Protein AF-A0A2C6WMM6-F1 (afdb_monomer)

InterPro domains:
  IPR010310 Type VII secretion system ESAT-6-like [PF06013] (18-76)

Nearest PDB structures (foldseek):
  3fav-assembly2_C  TM=8.141E-01  e=6.890E-02  Mycobacterium tuberculosis H37Rv
  7zch-assembly1_B  TM=6.224E-01  e=5.993E-01  Homo sapiens
  7zcg-assembly1_B  TM=6.608E-01  e=1.081E+00  Homo sapiens

Mean predicted aligned error: 7.47 Å

Solvent-accessible surface area (backbone atoms only — not comparable to full-atom values): 4891 Å² total; per-residue (Å²): 110,70,70,61,54,53,49,53,52,51,54,48,54,51,52,52,51,54,49,53,48,54,40,52,52,52,53,52,54,52,50,55,54,51,53,54,50,51,52,50,49,55,53,50,58,61,43,59,79,74,41,77,62,73,66,29,55,52,49,52,50,51,52,52,52,52,53,54,53,47,55,53,52,53,51,53,51,53,52,54,50,71,63,70,71,90,130

Organism: NCBI:txid1955013

Secondary structure (DSSP, 8-state):
-HHHHHHHHHHHHHHHHHHHHHHHHHHHHHHHHHHHHHHHHHHHHHHTTT--SHHHHHHHHHHHHHHHHHHHHHHHHHHHHHH----

Foldseek 3Di:
DVVVVVVVVVVLVVLVVVLVVVLVVLVVVLVVLVVVLVVLVVVLVVVCVVDDDPVNVVSVVVNVVSVVVNVVVNVVSVVVNVPRDDD

Structure (mmCIF, N/CA/C/O backbone):
data_AF-A0A2C6WMM6-F1
#
_entry.id   AF-A0A2C6WMM6-F1
#
loop_
_atom_site.group_PDB
_atom_site.id
_atom_site.type_symbol
_atom_site.label_atom_id
_atom_site.label_alt_id
_atom_site.label_comp_id
_atom_site.label_asym_id
_atom_site.label_entity_id
_atom_site.label_seq_id
_atom_site.pdbx_PDB_ins_code
_atom_site.Cartn_x
_atom_site.Cartn_y
_atom_site.Cartn_z
_atom_site.occupancy
_atom_site.B_iso_or_equiv
_atom_site.auth_seq_id
_atom_site.auth_comp_id
_atom_site.auth_asym_id
_atom_site.auth_atom_id
_atom_site.pdbx_PDB_model_num
ATOM 1 N N . MET A 1 1 ? 28.388 1.321 -35.644 1.00 65.69 1 MET A N 1
ATOM 2 C CA . MET A 1 1 ? 27.943 2.173 -34.516 1.00 65.69 1 MET A CA 1
ATOM 3 C C . MET A 1 1 ? 26.424 2.184 -34.358 1.00 65.69 1 MET A C 1
ATOM 5 O O . MET A 1 1 ? 25.976 1.882 -33.265 1.00 65.69 1 MET A O 1
ATOM 9 N N . ALA A 1 2 ? 25.635 2.396 -35.420 1.00 84.75 2 ALA A N 1
ATOM 10 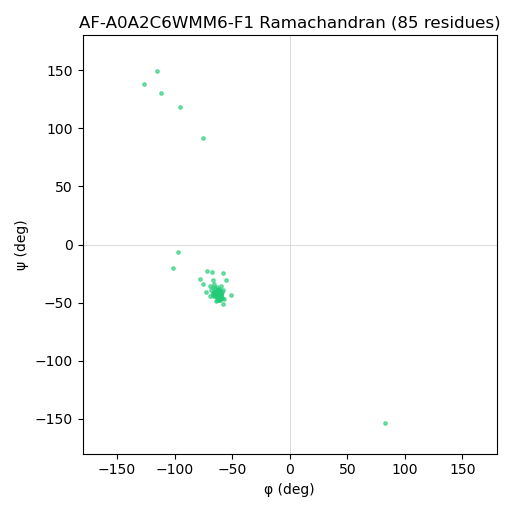C CA . ALA A 1 2 ? 24.163 2.442 -35.342 1.00 84.75 2 ALA A CA 1
ATOM 11 C C . ALA A 1 2 ? 23.499 1.245 -34.623 1.00 84.75 2 ALA A C 1
ATOM 13 O O . ALA A 1 2 ? 22.637 1.443 -33.778 1.00 84.75 2 ALA A O 1
ATOM 14 N N . ARG A 1 3 ? 23.949 0.009 -34.885 1.00 89.56 3 ARG A N 1
ATOM 15 C CA . ARG A 1 3 ? 23.381 -1.202 -34.260 1.00 89.56 3 ARG A CA 1
ATOM 16 C C . ARG A 1 3 ? 23.603 -1.282 -32.743 1.00 89.56 3 ARG A C 1
ATOM 18 O O . ARG A 1 3 ? 22.754 -1.807 -32.036 1.00 89.56 3 ARG A O 1
ATOM 25 N N . LEU A 1 4 ? 24.736 -0.776 -32.247 1.00 92.38 4 LEU A N 1
ATOM 26 C CA . LEU A 1 4 ? 25.031 -0.767 -30.811 1.00 92.38 4 LEU A CA 1
ATOM 27 C C . LEU A 1 4 ? 24.169 0.272 -30.086 1.00 92.38 4 LEU A C 1
ATOM 29 O O . LEU A 1 4 ? 23.650 -0.012 -29.015 1.00 92.38 4 LEU A O 1
ATOM 33 N N . GLU A 1 5 ? 23.980 1.448 -30.686 1.00 93.25 5 GLU A N 1
ATOM 34 C CA . GLU A 1 5 ? 23.119 2.491 -30.117 1.00 93.25 5 GLU A CA 1
ATOM 35 C C . GLU A 1 5 ? 21.638 2.091 -30.136 1.00 93.25 5 GLU A C 1
ATOM 37 O O . GLU A 1 5 ? 20.944 2.284 -29.142 1.00 93.25 5 GLU A O 1
ATOM 42 N N . GLN A 1 6 ? 21.174 1.427 -31.202 1.00 93.31 6 GLN A N 1
ATOM 43 C CA . GLN A 1 6 ? 19.833 0.830 -31.242 1.00 93.31 6 GLN A CA 1
ATOM 44 C C . GLN A 1 6 ? 19.637 -0.219 -30.141 1.00 93.31 6 GLN A C 1
ATOM 46 O O . GLN A 1 6 ? 18.600 -0.230 -29.485 1.00 93.31 6 GLN A O 1
ATOM 51 N N . LEU A 1 7 ? 20.638 -1.075 -29.905 1.00 94.50 7 LEU A N 1
ATOM 52 C CA . LEU A 1 7 ? 20.573 -2.075 -28.841 1.00 94.50 7 LEU A CA 1
ATOM 53 C C . LEU A 1 7 ? 20.508 -1.424 -27.452 1.00 94.50 7 LEU A C 1
ATOM 55 O O . LEU A 1 7 ? 19.688 -1.825 -26.634 1.00 94.50 7 LEU A O 1
ATOM 59 N N . LYS A 1 8 ? 21.318 -0.389 -27.194 1.00 92.50 8 LYS A N 1
ATOM 60 C CA . LYS A 1 8 ? 21.276 0.360 -25.927 1.00 92.50 8 LYS A CA 1
ATOM 61 C C . LYS A 1 8 ? 19.920 1.024 -25.696 1.00 92.50 8 LYS A C 1
ATOM 63 O O . LYS A 1 8 ? 19.405 0.966 -24.585 1.00 92.50 8 LYS A O 1
ATOM 68 N N . GLN A 1 9 ? 19.340 1.637 -26.730 1.00 92.81 9 GLN A N 1
ATOM 69 C CA . GLN A 1 9 ? 18.010 2.245 -26.637 1.00 92.81 9 GLN A CA 1
ATOM 70 C C . GLN A 1 9 ? 16.925 1.203 -26.356 1.00 92.81 9 GLN A C 1
ATOM 72 O O . GLN A 1 9 ? 16.079 1.438 -25.499 1.00 92.81 9 GLN A O 1
ATOM 77 N N . ALA A 1 10 ? 16.978 0.045 -27.021 1.00 94.00 10 ALA A N 1
ATOM 78 C CA . ALA A 1 10 ? 16.038 -1.045 -26.775 1.00 94.00 10 ALA A CA 1
ATOM 79 C C . ALA A 1 10 ? 16.132 -1.560 -25.330 1.00 94.00 10 ALA A C 1
ATOM 81 O O . ALA A 1 10 ? 15.116 -1.644 -24.649 1.00 94.00 10 ALA A O 1
ATOM 82 N N . MET A 1 11 ? 17.348 -1.811 -24.831 1.00 92.94 11 MET A N 1
ATOM 83 C CA . MET A 1 11 ? 17.563 -2.255 -23.447 1.00 92.94 11 MET A CA 1
ATOM 84 C C . MET A 1 11 ? 17.085 -1.224 -22.419 1.00 92.94 11 MET A C 1
ATOM 86 O O . MET A 1 11 ? 16.510 -1.590 -21.394 1.00 92.94 11 MET A O 1
ATOM 90 N N . ARG A 1 12 ? 17.308 0.068 -22.689 1.00 93.00 12 ARG A N 1
ATOM 91 C CA . ARG A 1 12 ? 16.821 1.151 -21.830 1.00 93.00 12 ARG A CA 1
ATOM 92 C C . ARG A 1 12 ? 15.295 1.182 -21.790 1.00 93.00 12 ARG A C 1
ATOM 94 O O . ARG A 1 12 ? 14.737 1.189 -20.702 1.00 93.00 12 ARG A O 1
ATOM 101 N N . SER A 1 13 ? 14.640 1.132 -22.949 1.00 93.31 13 SER A N 1
ATOM 102 C CA . SER A 1 13 ? 13.176 1.115 -23.031 1.00 93.31 13 SER A CA 1
ATOM 103 C C . SER A 1 13 ? 12.577 -0.114 -22.344 1.00 93.31 13 SER A C 1
ATOM 105 O O . SER A 1 13 ? 11.564 0.001 -21.664 1.00 93.31 13 SER A O 1
ATOM 107 N N . GLU A 1 14 ? 13.212 -1.280 -22.464 1.00 93.62 14 GLU A N 1
ATOM 108 C CA . GLU A 1 14 ? 12.767 -2.490 -21.771 1.00 93.62 14 GLU A CA 1
ATOM 109 C C . GLU A 1 14 ? 12.905 -2.358 -20.249 1.00 93.62 14 GLU A C 1
ATOM 111 O O . GLU A 1 14 ? 11.981 -2.699 -19.516 1.00 93.62 14 GLU A O 1
ATOM 116 N N . THR A 1 15 ? 14.005 -1.767 -19.775 1.00 91.44 15 THR A N 1
ATOM 117 C CA . THR A 1 15 ? 14.210 -1.479 -18.345 1.00 91.44 15 THR A CA 1
ATOM 118 C C . THR A 1 15 ? 13.176 -0.479 -17.819 1.00 91.44 15 THR A C 1
ATOM 120 O O . THR A 1 15 ? 12.616 -0.684 -16.745 1.00 91.44 15 THR A O 1
ATOM 123 N N . GLU A 1 16 ? 12.893 0.581 -18.579 1.00 92.56 16 GLU A N 1
ATOM 124 C CA . GLU A 1 16 ? 11.858 1.570 -18.256 1.00 92.56 16 GLU A CA 1
ATOM 125 C C . GLU A 1 16 ? 10.475 0.906 -18.173 1.00 92.56 16 GLU A C 1
ATOM 127 O O . GLU A 1 16 ? 9.775 1.089 -17.180 1.00 92.56 16 GLU A O 1
ATOM 132 N N . ASN A 1 17 ? 10.124 0.042 -19.130 1.00 94.44 17 ASN A N 1
ATOM 133 C CA . ASN A 1 17 ? 8.858 -0.697 -19.111 1.00 94.44 17 ASN A CA 1
ATOM 134 C C . ASN A 1 17 ? 8.740 -1.638 -17.904 1.00 94.44 17 ASN A C 1
ATOM 136 O O . ASN A 1 17 ? 7.680 -1.712 -17.286 1.00 94.44 17 ASN A O 1
ATOM 140 N N . MET A 1 18 ? 9.813 -2.351 -17.549 1.00 92.88 18 MET A N 1
ATOM 141 C CA . MET A 1 18 ? 9.820 -3.224 -16.370 1.00 92.88 18 MET A CA 1
ATOM 142 C C . MET A 1 18 ? 9.607 -2.433 -15.077 1.00 92.88 18 MET A C 1
ATOM 144 O O . MET A 1 18 ? 8.888 -2.887 -14.188 1.00 92.88 18 MET A O 1
ATOM 148 N N . VAL A 1 19 ? 10.218 -1.250 -14.973 1.00 92.75 19 VAL A N 1
ATOM 149 C CA . VAL A 1 19 ? 10.048 -0.365 -13.817 1.00 92.75 19 VAL A CA 1
ATOM 150 C C . VAL A 1 19 ? 8.624 0.177 -13.733 1.00 92.75 19 VAL A C 1
ATOM 152 O O . VAL A 1 19 ? 8.036 0.152 -12.655 1.00 92.75 19 VAL A O 1
ATOM 155 N N . GLU A 1 20 ? 8.047 0.624 -14.846 1.00 92.38 20 GLU A N 1
ATOM 156 C CA . GLU A 1 20 ? 6.666 1.115 -14.861 1.00 92.38 20 GLU A CA 1
ATOM 157 C C . GLU A 1 20 ? 5.660 0.007 -14.528 1.00 92.38 20 GLU A C 1
ATOM 159 O O . GLU A 1 20 ? 4.726 0.240 -13.761 1.00 92.38 20 GLU A O 1
ATOM 164 N N . GLN A 1 21 ? 5.893 -1.226 -14.992 1.00 93.56 21 GLN A N 1
ATOM 165 C CA . GLN A 1 21 ? 5.072 -2.368 -14.585 1.00 93.56 21 GLN A CA 1
ATOM 166 C C . GLN A 1 21 ? 5.164 -2.617 -13.073 1.00 93.56 21 GLN A C 1
ATOM 168 O O . GLN A 1 21 ? 4.140 -2.775 -12.417 1.00 93.56 21 GLN A O 1
ATOM 173 N N . ALA A 1 22 ? 6.372 -2.595 -12.500 1.00 90.38 22 ALA A N 1
ATOM 174 C CA . ALA A 1 22 ? 6.555 -2.791 -11.063 1.00 90.38 22 ALA A CA 1
ATOM 175 C C . ALA A 1 22 ? 5.865 -1.696 -10.229 1.00 90.38 22 ALA A C 1
ATOM 177 O O . ALA A 1 22 ? 5.246 -2.001 -9.210 1.00 90.38 22 ALA A O 1
ATOM 178 N N . LYS A 1 23 ? 5.920 -0.431 -10.670 1.00 92.31 23 LYS A N 1
ATOM 179 C CA . LYS A 1 23 ? 5.174 0.668 -10.035 1.00 92.31 23 LYS A CA 1
ATOM 180 C C . LYS A 1 23 ? 3.668 0.435 -10.103 1.00 92.31 23 LYS A C 1
ATOM 182 O O . LYS A 1 23 ? 3.001 0.526 -9.076 1.00 92.31 23 LYS A O 1
ATOM 187 N N . SER A 1 24 ? 3.154 0.081 -11.282 1.00 92.81 24 SER A N 1
ATOM 188 C CA . SER A 1 24 ? 1.731 -0.209 -11.478 1.00 92.81 24 SER A CA 1
ATOM 189 C C . SER A 1 24 ? 1.254 -1.358 -10.587 1.00 92.81 24 SER A C 1
ATOM 191 O O . SER A 1 24 ? 0.161 -1.287 -10.025 1.00 92.81 24 SER A O 1
ATOM 193 N N . ASP A 1 25 ? 2.061 -2.409 -10.432 1.00 91.88 25 ASP A N 1
ATOM 194 C CA . ASP A 1 25 ? 1.728 -3.540 -9.568 1.00 91.88 25 ASP A CA 1
ATOM 195 C C . ASP A 1 25 ? 1.654 -3.094 -8.100 1.00 91.88 25 ASP A C 1
ATOM 197 O O . ASP A 1 25 ? 0.696 -3.428 -7.399 1.00 91.88 25 ASP A O 1
ATOM 201 N N . VAL A 1 26 ? 2.621 -2.293 -7.637 1.00 89.50 26 VAL A N 1
ATOM 202 C CA . VAL A 1 26 ? 2.629 -1.742 -6.272 1.00 89.50 26 VAL A CA 1
ATOM 203 C C . VAL A 1 26 ? 1.406 -0.857 -6.014 1.00 89.50 26 VAL A C 1
ATOM 205 O O . VAL A 1 26 ? 0.753 -1.003 -4.979 1.00 89.50 26 VAL A O 1
ATOM 208 N N . GLU A 1 27 ? 1.048 0.017 -6.955 1.00 89.44 27 GLU A N 1
ATOM 209 C CA . GLU A 1 27 ? -0.150 0.857 -6.850 1.00 89.44 27 GLU A CA 1
ATOM 210 C C . GLU A 1 27 ? -1.439 0.028 -6.799 1.00 89.44 27 GLU A C 1
ATOM 212 O O . GLU A 1 27 ? -2.332 0.326 -6.002 1.00 89.44 27 GLU A O 1
ATOM 217 N N . SER A 1 28 ? -1.530 -1.051 -7.583 1.00 91.81 28 SER A N 1
ATOM 218 C CA . SER A 1 28 ? -2.676 -1.965 -7.530 1.00 91.81 28 SER A CA 1
ATOM 219 C C . SER A 1 28 ? -2.824 -2.601 -6.146 1.00 91.81 28 SER A C 1
ATOM 221 O O . SER A 1 28 ? -3.915 -2.589 -5.579 1.00 91.81 28 SER A O 1
ATOM 223 N N . HIS A 1 29 ? -1.729 -3.091 -5.558 1.00 88.75 29 HIS A N 1
ATOM 224 C CA . HIS A 1 29 ? -1.764 -3.708 -4.228 1.00 88.75 29 HIS A CA 1
ATOM 225 C C . HIS A 1 29 ? -2.105 -2.688 -3.133 1.00 88.75 29 HIS A C 1
ATOM 227 O O . HIS A 1 29 ? -2.840 -3.011 -2.197 1.00 88.75 29 HIS A O 1
ATOM 233 N N . LYS A 1 30 ? -1.621 -1.442 -3.258 1.00 87.50 30 LYS A N 1
ATOM 234 C CA . LYS A 1 30 ? -2.013 -0.333 -2.375 1.00 87.50 30 LYS A CA 1
ATOM 235 C C . LYS A 1 30 ? -3.530 -0.123 -2.413 1.00 87.50 30 LYS A C 1
ATOM 237 O O . LYS A 1 30 ? -4.156 -0.031 -1.357 1.00 87.50 30 LYS A O 1
ATOM 242 N N . ASN A 1 31 ? -4.126 -0.100 -3.606 1.00 88.00 31 ASN A N 1
ATOM 243 C CA . ASN A 1 31 ? -5.570 0.079 -3.775 1.00 88.00 31 ASN A CA 1
ATOM 244 C C . ASN A 1 31 ? -6.379 -1.088 -3.183 1.00 88.00 31 ASN A C 1
ATOM 246 O O . ASN A 1 31 ? -7.364 -0.846 -2.484 1.00 88.00 31 ASN A O 1
ATOM 250 N N . ASP A 1 32 ? -5.950 -2.335 -3.393 1.00 88.69 32 ASP A N 1
ATOM 251 C CA . ASP A 1 32 ? -6.620 -3.517 -2.827 1.00 88.69 32 ASP A CA 1
ATOM 252 C C . ASP A 1 32 ? -6.649 -3.470 -1.290 1.00 88.69 32 ASP A C 1
ATOM 254 O O . ASP A 1 32 ? -7.676 -3.726 -0.655 1.00 88.69 32 ASP A O 1
ATOM 258 N N . ILE A 1 33 ? -5.531 -3.080 -0.670 1.00 85.38 33 ILE A N 1
ATOM 259 C CA . ILE A 1 33 ? -5.420 -2.945 0.788 1.00 85.38 33 ILE A CA 1
ATOM 260 C C . ILE A 1 33 ? -6.329 -1.827 1.310 1.00 85.38 33 ILE A C 1
ATOM 262 O O . ILE A 1 33 ? -6.996 -2.006 2.334 1.00 85.38 33 ILE A O 1
ATOM 266 N N . GLN A 1 34 ? -6.406 -0.697 0.602 1.00 84.88 34 GLN A N 1
ATOM 267 C CA . GLN A 1 34 ? -7.309 0.397 0.965 1.00 84.88 34 GLN A CA 1
ATOM 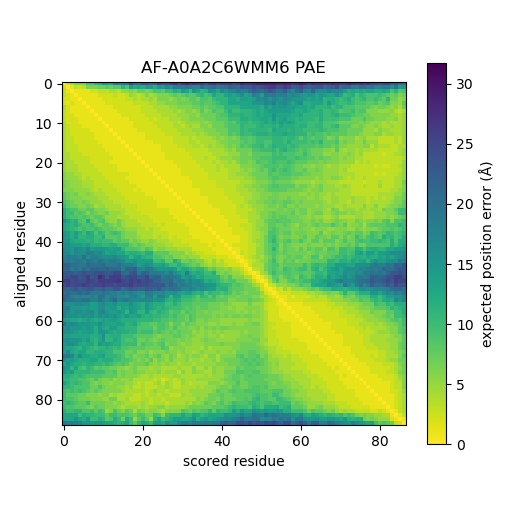268 C C . GLN A 1 34 ? -8.776 -0.051 0.946 1.00 84.88 34 GLN A C 1
ATOM 270 O O . GLN A 1 34 ? -9.491 0.205 1.916 1.00 84.88 34 GLN A O 1
ATOM 275 N N . GLN A 1 35 ? -9.199 -0.802 -0.076 1.00 86.62 35 GLN A N 1
ATOM 276 C CA . GLN A 1 35 ? -10.559 -1.351 -0.149 1.00 86.62 35 GLN A CA 1
ATOM 277 C C . GLN A 1 35 ? -10.862 -2.318 1.003 1.00 86.62 35 GLN A C 1
ATOM 279 O O . GLN A 1 35 ? -11.924 -2.239 1.622 1.00 86.62 35 GLN A O 1
ATOM 284 N N . ILE A 1 36 ? -9.924 -3.207 1.352 1.00 85.38 36 ILE A N 1
ATOM 285 C CA . ILE A 1 36 ? -10.085 -4.120 2.497 1.00 85.38 36 ILE A CA 1
ATOM 286 C C . ILE A 1 36 ? -10.313 -3.329 3.791 1.00 85.38 36 ILE A C 1
ATOM 288 O O . ILE A 1 36 ? -11.135 -3.705 4.627 1.00 85.38 36 ILE A O 1
ATOM 292 N N . ILE A 1 37 ? -9.610 -2.214 3.964 1.00 82.38 37 ILE A N 1
ATOM 293 C CA . ILE A 1 37 ? -9.689 -1.401 5.179 1.00 82.38 37 ILE A CA 1
ATOM 294 C C . ILE A 1 37 ? -10.975 -0.588 5.233 1.00 82.38 37 ILE A C 1
ATOM 296 O O . ILE A 1 37 ? -11.543 -0.437 6.315 1.00 82.38 37 ILE A O 1
ATOM 300 N N . GLU A 1 38 ? -11.482 -0.122 4.095 1.00 85.25 38 GLU A N 1
ATOM 301 C CA . GLU A 1 38 ? -12.831 0.440 4.007 1.00 85.25 38 GLU A CA 1
ATOM 302 C C . GLU A 1 38 ? -13.884 -0.582 4.445 1.00 85.25 38 GLU A C 1
ATOM 304 O O . GLU A 1 38 ? -14.703 -0.268 5.309 1.00 85.25 38 GLU A O 1
ATOM 309 N N . VAL A 1 39 ? -13.798 -1.828 3.965 1.00 85.44 39 VAL A N 1
ATOM 310 C CA . VAL A 1 39 ? -14.703 -2.913 4.382 1.00 85.44 39 VAL A CA 1
ATOM 311 C C . VAL A 1 39 ? -14.611 -3.178 5.888 1.00 85.44 39 VAL A C 1
ATOM 313 O O . VAL A 1 39 ? -15.644 -3.278 6.554 1.00 85.44 39 VAL A O 1
ATOM 316 N N . ILE A 1 40 ? -13.400 -3.244 6.456 1.00 79.88 40 ILE A N 1
ATOM 317 C CA . ILE A 1 40 ? -13.207 -3.423 7.906 1.00 79.88 40 ILE A CA 1
ATOM 318 C C . ILE A 1 40 ? -13.803 -2.244 8.684 1.00 79.88 40 ILE A C 1
ATOM 320 O O . ILE A 1 40 ? -14.468 -2.453 9.697 1.00 79.88 40 ILE A O 1
ATOM 324 N N . ASN A 1 41 ? -13.613 -1.011 8.217 1.00 76.44 41 ASN A N 1
ATOM 325 C CA . ASN A 1 41 ? -14.164 0.172 8.875 1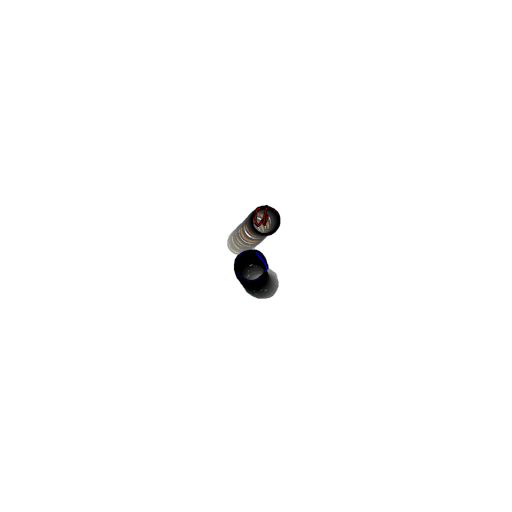.00 76.44 41 ASN A CA 1
ATOM 326 C C . ASN A 1 41 ? -15.694 0.170 8.859 1.00 76.44 41 ASN A C 1
ATOM 328 O O . ASN A 1 41 ? -16.305 0.433 9.894 1.00 76.44 41 ASN A O 1
ATOM 332 N N . SER A 1 42 ? -16.312 -0.157 7.723 1.00 81.31 42 SER A N 1
ATOM 333 C CA . SER A 1 42 ? -17.769 -0.272 7.615 1.00 81.31 42 SER A CA 1
ATOM 334 C C . SER A 1 42 ? -18.319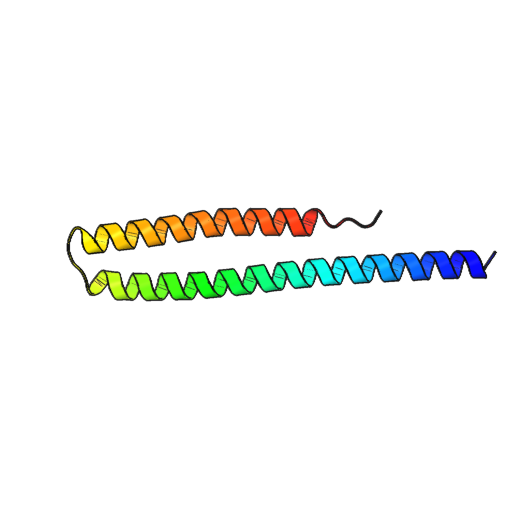 -1.387 8.504 1.00 81.31 42 SER A C 1
ATOM 336 O O . SER A 1 42 ? -19.326 -1.188 9.183 1.00 81.31 42 SER A O 1
ATOM 338 N N . ALA A 1 43 ? -17.638 -2.535 8.567 1.00 76.62 43 ALA A N 1
ATOM 339 C CA . ALA A 1 43 ? -17.999 -3.611 9.485 1.00 76.62 43 ALA A CA 1
ATOM 340 C C . ALA A 1 43 ? -17.858 -3.173 10.954 1.00 76.62 43 ALA A C 1
ATOM 342 O O . ALA A 1 43 ? -18.757 -3.415 11.751 1.00 76.62 43 ALA A O 1
ATOM 343 N N . GLY A 1 44 ? -16.779 -2.469 11.306 1.00 73.31 44 GLY A N 1
ATOM 344 C CA . GLY A 1 44 ? -16.564 -1.910 12.643 1.00 73.31 44 GLY A CA 1
ATOM 345 C C . GLY A 1 44 ? -17.663 -0.931 13.063 1.00 73.31 44 GLY A C 1
ATOM 346 O O . GLY A 1 44 ? -18.186 -1.040 14.166 1.00 73.31 44 GLY A O 1
ATOM 347 N N . GLN A 1 45 ? -18.082 -0.037 12.164 1.00 72.19 45 GLN A N 1
ATOM 348 C CA . GLN A 1 45 ? -19.196 0.887 12.413 1.00 72.19 45 GLN A CA 1
ATOM 349 C C . GLN A 1 45 ? -20.532 0.165 12.621 1.00 72.19 45 GLN A C 1
ATOM 351 O O . GLN A 1 45 ? -21.332 0.586 13.452 1.00 72.19 45 GLN A O 1
ATOM 356 N N . ALA A 1 46 ? -20.780 -0.929 11.896 1.00 72.00 46 ALA A N 1
ATOM 357 C CA . ALA A 1 46 ? -21.972 -1.747 12.113 1.00 72.00 46 ALA A CA 1
ATOM 358 C C . ALA A 1 46 ? -21.957 -2.446 13.488 1.00 72.00 46 ALA A C 1
ATOM 360 O O . ALA A 1 46 ? -23.015 -2.661 14.079 1.00 72.00 46 ALA A O 1
ATOM 361 N N . LEU A 1 47 ? -20.770 -2.782 14.006 1.00 69.31 47 LEU A N 1
ATOM 362 C CA . LEU A 1 47 ? -20.597 -3.414 15.318 1.00 69.31 47 LEU A CA 1
ATOM 363 C C . LEU A 1 47 ? -20.714 -2.413 16.481 1.00 69.31 47 LEU A C 1
ATOM 365 O O . LEU A 1 47 ? -21.196 -2.800 17.543 1.00 69.31 47 LEU A O 1
ATOM 369 N N . ASP A 1 48 ? -20.354 -1.143 16.274 1.00 64.19 48 ASP A N 1
ATOM 370 C CA . ASP A 1 48 ? -20.439 -0.061 17.276 1.00 64.19 48 ASP A CA 1
ATOM 371 C C . ASP A 1 48 ? -21.863 0.154 17.830 1.00 64.19 48 ASP A C 1
ATOM 373 O O . ASP A 1 48 ? -22.027 0.641 18.944 1.00 64.19 48 ASP A O 1
ATOM 377 N N . GLY A 1 49 ? -22.900 -0.235 17.077 1.00 63.72 49 GLY A N 1
ATOM 378 C CA . GLY A 1 49 ? -24.299 -0.211 17.527 1.00 63.72 49 GLY A CA 1
ATOM 379 C C . GLY A 1 49 ? -24.838 -1.550 18.047 1.00 63.72 49 GLY A C 1
ATOM 380 O O . GLY A 1 49 ? -25.973 -1.603 18.514 1.00 63.72 49 GLY A O 1
ATOM 381 N N . ALA A 1 50 ? -24.068 -2.636 17.933 1.00 68.62 50 ALA A N 1
ATOM 382 C CA . ALA A 1 50 ? -24.488 -3.993 18.295 1.00 68.62 50 ALA A CA 1
ATOM 383 C C . ALA A 1 50 ? -23.951 -4.454 19.661 1.00 68.62 50 ALA A C 1
ATOM 385 O O . ALA A 1 50 ? -24.497 -5.390 20.248 1.00 68.62 50 ALA A O 1
ATOM 386 N N . PHE A 1 51 ? -22.893 -3.813 20.164 1.00 66.44 51 PHE A N 1
ATOM 387 C CA . PHE A 1 51 ? -22.251 -4.138 21.436 1.00 66.44 51 PHE A CA 1
ATOM 388 C C . PHE A 1 51 ? -22.162 -2.893 22.327 1.00 66.44 51 PHE A C 1
ATOM 390 O O . PHE A 1 51 ? -21.798 -1.819 21.860 1.00 66.44 51 PH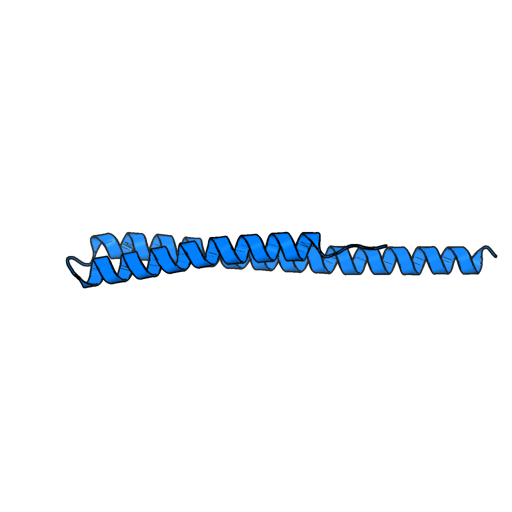E A O 1
ATOM 397 N N . GLU A 1 52 ? -22.439 -3.049 23.622 1.00 69.94 52 GLU A N 1
ATOM 398 C CA . GLU A 1 52 ? -22.232 -2.021 24.653 1.00 69.94 52 GLU A CA 1
ATOM 399 C C . GLU A 1 52 ? -21.156 -2.490 25.652 1.00 69.94 52 GLU A C 1
ATOM 401 O O . GLU A 1 52 ? -21.008 -3.689 25.903 1.00 69.94 52 GLU A O 1
ATOM 406 N N . GLY A 1 53 ? -20.397 -1.553 26.231 1.00 74.19 53 GLY A N 1
ATOM 407 C CA . GLY A 1 53 ? -19.364 -1.840 27.239 1.00 74.19 53 GLY A CA 1
ATOM 408 C C . GLY A 1 53 ? -18.008 -2.279 26.665 1.00 74.19 53 GLY A C 1
ATOM 409 O O . GLY A 1 53 ? -17.657 -1.942 25.536 1.00 74.19 53 GLY A O 1
ATOM 410 N N . GLU A 1 54 ? -17.234 -3.044 27.444 1.00 77.06 54 GLU A N 1
ATOM 411 C CA . GLU A 1 54 ? -15.821 -3.385 27.164 1.00 77.06 54 GLU A CA 1
ATOM 412 C C . GLU A 1 54 ? -15.585 -4.034 25.783 1.00 77.06 54 GLU A C 1
ATOM 414 O O . GLU A 1 54 ? -14.535 -3.848 25.169 1.00 77.06 54 GLU A O 1
ATOM 419 N N . ALA A 1 55 ? -16.566 -4.775 25.255 1.00 75.69 55 ALA A N 1
ATOM 420 C CA . ALA A 1 55 ? -16.473 -5.398 23.933 1.00 75.69 55 ALA A CA 1
ATOM 421 C C . ALA A 1 55 ? -16.496 -4.369 22.786 1.00 75.69 55 ALA A C 1
ATOM 423 O O . ALA A 1 55 ? -15.786 -4.541 21.792 1.00 75.69 55 ALA A O 1
ATOM 424 N N . SER A 1 56 ? -17.273 -3.291 22.938 1.00 75.25 56 SER A N 1
ATOM 425 C CA . SER A 1 56 ? -17.328 -2.180 21.982 1.00 75.25 56 SER A CA 1
ATOM 426 C C . SER A 1 56 ? -16.020 -1.383 21.999 1.00 75.25 56 SER A C 1
ATOM 428 O O . SER A 1 56 ? -15.398 -1.165 20.959 1.00 75.25 56 SER A O 1
ATOM 430 N N . GLU A 1 57 ? -15.499 -1.085 23.193 1.00 79.62 57 GLU A N 1
ATOM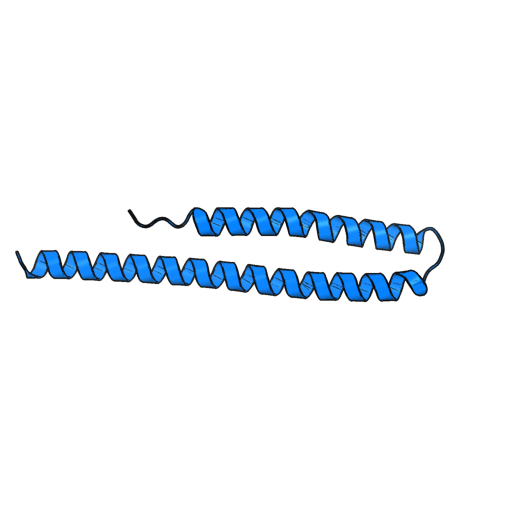 431 C CA . GLU A 1 57 ? -14.210 -0.398 23.363 1.00 79.62 57 GLU A CA 1
ATOM 432 C C . GLU A 1 57 ? -13.035 -1.199 22.769 1.00 79.62 57 GLU A C 1
ATOM 434 O O . GLU A 1 57 ? -12.150 -0.644 22.103 1.00 79.62 57 GLU A O 1
ATOM 439 N N . ALA A 1 58 ? -13.037 -2.525 22.946 1.00 81.56 58 ALA A N 1
ATOM 440 C CA . ALA A 1 58 ? -12.040 -3.408 22.348 1.00 81.56 58 ALA A CA 1
ATOM 441 C C . ALA A 1 58 ? -12.132 -3.432 20.811 1.00 81.56 58 ALA A C 1
ATOM 443 O O . ALA A 1 58 ? -11.103 -3.400 20.125 1.00 81.56 58 ALA A O 1
ATOM 444 N N . ALA A 1 59 ? -13.348 -3.449 20.253 1.00 76.62 59 ALA A N 1
ATOM 445 C CA . ALA A 1 59 ? -13.565 -3.382 18.811 1.00 76.62 59 ALA A CA 1
ATOM 446 C C . ALA A 1 59 ? -13.053 -2.053 18.228 1.00 76.62 59 ALA A C 1
ATOM 448 O O . ALA A 1 59 ? -12.265 -2.068 17.278 1.00 76.62 59 ALA A O 1
ATOM 449 N N . GLN A 1 60 ? -13.395 -0.917 18.844 1.00 77.06 60 GLN A N 1
ATOM 450 C CA . GLN A 1 60 ? -12.914 0.407 18.430 1.00 77.06 60 GLN A CA 1
ATOM 451 C C . GLN A 1 60 ? -11.391 0.533 18.508 1.00 77.06 60 GLN A C 1
ATOM 453 O O . GLN A 1 60 ? -10.758 1.090 17.603 1.00 77.06 60 GLN A O 1
ATOM 458 N N . THR A 1 61 ? -10.780 -0.022 19.555 1.00 83.56 61 THR A N 1
ATOM 459 C CA . THR A 1 61 ? -9.320 -0.040 19.711 1.00 83.56 61 THR A CA 1
ATOM 460 C C . THR A 1 61 ? -8.656 -0.808 18.567 1.00 83.56 61 THR A C 1
ATOM 462 O O . THR A 1 61 ? -7.689 -0.332 17.966 1.00 83.56 61 THR A O 1
ATOM 465 N N .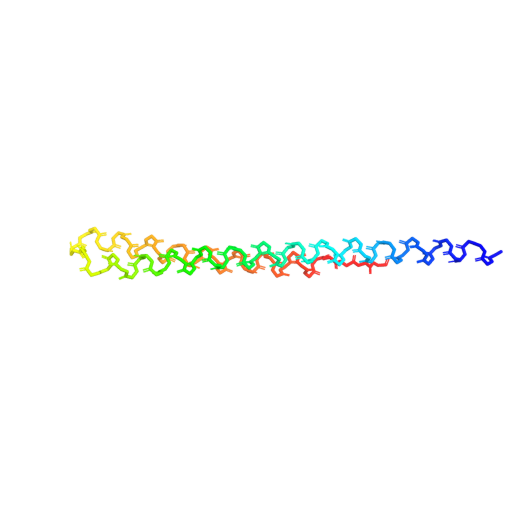 ASN A 1 62 ? -9.200 -1.974 18.207 1.00 81.19 62 ASN A N 1
ATOM 466 C CA . ASN A 1 62 ? -8.687 -2.778 17.100 1.00 81.19 62 ASN A CA 1
ATOM 467 C C . ASN A 1 62 ? -8.872 -2.082 15.744 1.00 81.19 62 ASN A C 1
ATOM 469 O O . ASN A 1 62 ? -7.932 -2.054 14.948 1.00 81.19 62 ASN A O 1
ATOM 473 N N . VAL A 1 63 ? -10.028 -1.456 15.499 1.00 78.25 63 VAL A N 1
ATOM 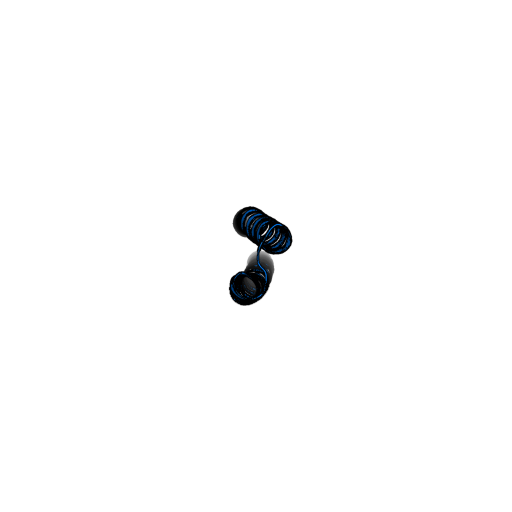474 C CA . VAL A 1 63 ? -10.279 -0.655 14.286 1.00 78.25 63 VAL A CA 1
ATOM 475 C C . VAL A 1 63 ? -9.292 0.510 14.188 1.00 78.25 63 VAL A C 1
ATOM 477 O O . VAL A 1 63 ? -8.692 0.736 13.138 1.00 78.25 63 VAL A O 1
ATOM 480 N N . THR A 1 64 ? -9.052 1.220 15.289 1.00 81.19 64 THR A N 1
ATOM 481 C CA . THR A 1 64 ? -8.088 2.330 15.336 1.00 81.19 64 THR A CA 1
ATOM 482 C C . THR A 1 64 ? -6.667 1.853 15.031 1.00 81.19 64 THR A C 1
ATOM 484 O O . THR A 1 64 ? -5.957 2.472 14.236 1.00 81.19 64 THR A O 1
ATOM 487 N N . LYS A 1 65 ? -6.260 0.707 15.588 1.00 84.69 65 LYS A N 1
ATOM 488 C CA . LYS A 1 65 ? -4.953 0.097 15.314 1.00 84.69 65 LYS A CA 1
ATOM 489 C C . LYS A 1 65 ? -4.794 -0.304 13.846 1.00 84.69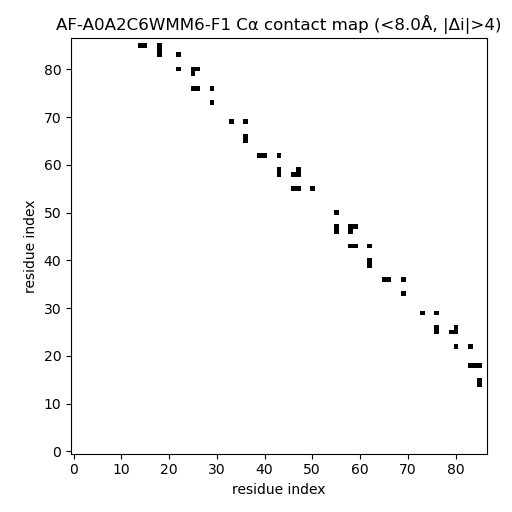 65 LYS A C 1
ATOM 491 O O . LYS A 1 65 ? -3.717 -0.113 13.281 1.00 84.69 65 LYS A O 1
ATOM 496 N N . LEU A 1 66 ? -5.849 -0.830 13.224 1.00 80.62 66 LEU A N 1
ATOM 497 C CA . LEU A 1 66 ? -5.860 -1.152 11.794 1.00 80.62 66 LEU A CA 1
ATOM 498 C C . LEU A 1 66 ? -5.710 0.107 10.932 1.00 80.62 66 LEU A C 1
ATOM 500 O O . LEU A 1 66 ? -4.905 0.108 10.005 1.00 80.62 66 LEU A O 1
ATOM 504 N N . LYS A 1 67 ? -6.396 1.204 11.279 1.00 77.44 67 LYS A N 1
ATOM 505 C CA . LYS A 1 67 ? -6.241 2.495 10.585 1.00 77.44 67 LYS A CA 1
ATOM 506 C C . LYS A 1 67 ? -4.817 3.043 10.680 1.00 77.44 67 LYS A C 1
ATOM 508 O O . LYS A 1 67 ? -4.277 3.471 9.667 1.00 77.44 67 LYS A O 1
ATOM 513 N N . SER A 1 68 ? -4.199 2.999 11.863 1.00 81.81 68 SER A N 1
ATOM 514 C CA . SER A 1 68 ? -2.810 3.454 12.043 1.00 81.81 68 SER A CA 1
ATOM 515 C C . SER A 1 68 ? -1.841 2.654 11.172 1.00 81.81 68 SER A C 1
ATOM 517 O O . SER A 1 68 ? -1.053 3.234 10.432 1.00 81.81 68 SER A O 1
ATOM 519 N N . LYS A 1 69 ? -1.962 1.319 11.189 1.00 84.62 69 LYS A N 1
ATOM 520 C CA . LYS A 1 69 ? -1.150 0.431 10.344 1.00 84.62 69 LYS A CA 1
ATOM 521 C C . LYS A 1 69 ? -1.345 0.704 8.853 1.00 84.62 69 LYS A C 1
ATOM 523 O O . LYS A 1 69 ? -0.386 0.616 8.099 1.00 84.62 69 LYS A O 1
ATOM 528 N N . ASN A 1 70 ? -2.557 1.064 8.428 1.00 79.88 70 ASN A N 1
ATOM 529 C CA . ASN A 1 70 ? -2.811 1.436 7.037 1.00 79.88 70 ASN A CA 1
ATOM 530 C C . ASN A 1 70 ? -2.030 2.675 6.598 1.00 79.88 70 ASN A C 1
ATOM 532 O O . ASN A 1 70 ? -1.518 2.732 5.488 1.00 79.88 70 ASN A O 1
ATOM 536 N N . ILE A 1 71 ? -1.980 3.692 7.460 1.00 81.44 71 ILE A N 1
ATOM 537 C CA . ILE A 1 71 ? -1.284 4.949 7.167 1.00 81.44 71 ILE A CA 1
ATOM 538 C C . ILE A 1 71 ? 0.218 4.685 7.018 1.00 81.44 71 ILE A C 1
ATOM 540 O O . ILE A 1 71 ? 0.832 5.171 6.068 1.00 81.44 71 ILE A O 1
ATOM 544 N N . GLU A 1 72 ? 0.785 3.868 7.910 1.00 86.94 72 GLU A N 1
ATOM 545 C CA . GLU A 1 72 ? 2.174 3.400 7.817 1.00 86.94 72 GLU A CA 1
ATOM 546 C C . GLU A 1 72 ? 2.411 2.660 6.490 1.00 86.94 72 GLU A C 1
ATOM 548 O O . GLU A 1 72 ? 3.280 3.053 5.718 1.00 86.94 72 GLU A O 1
ATOM 553 N N . MET A 1 73 ? 1.564 1.680 6.156 1.00 85.12 73 MET A N 1
ATOM 554 C CA . MET A 1 73 ? 1.676 0.920 4.904 1.00 85.12 73 MET A CA 1
ATOM 555 C C . MET A 1 73 ? 1.537 1.792 3.648 1.00 85.12 73 MET A C 1
ATOM 557 O O . MET A 1 73 ? 2.267 1.594 2.683 1.00 85.12 73 MET A O 1
ATOM 561 N N . ASN A 1 74 ? 0.628 2.772 3.641 1.00 82.31 74 ASN A N 1
ATOM 562 C CA . ASN A 1 74 ? 0.497 3.720 2.531 1.00 82.31 74 ASN A CA 1
ATOM 563 C C . ASN A 1 74 ? 1.786 4.525 2.324 1.00 82.31 74 ASN A C 1
ATOM 565 O O . ASN A 1 74 ? 2.187 4.735 1.180 1.00 82.31 74 ASN A O 1
ATOM 569 N N . THR A 1 75 ? 2.427 4.937 3.419 1.00 85.94 75 THR A N 1
ATOM 570 C CA . THR A 1 75 ? 3.703 5.664 3.385 1.00 85.94 75 THR A CA 1
ATOM 571 C C . THR A 1 75 ? 4.821 4.771 2.841 1.00 85.94 75 THR A C 1
ATOM 573 O O . THR A 1 75 ? 5.597 5.203 1.990 1.00 85.94 75 THR A O 1
ATOM 576 N N . ASP A 1 76 ? 4.869 3.506 3.269 1.00 88.06 76 ASP A N 1
ATOM 577 C CA . ASP A 1 76 ? 5.845 2.527 2.777 1.00 88.06 76 ASP A CA 1
ATOM 578 C C . ASP A 1 76 ? 5.677 2.255 1.273 1.00 88.06 76 ASP A C 1
ATOM 580 O O . ASP A 1 76 ? 6.667 2.162 0.544 1.00 88.06 76 ASP A O 1
ATOM 584 N N . PHE A 1 77 ? 4.435 2.171 0.782 1.00 85.88 77 PHE A N 1
ATOM 585 C CA . PHE A 1 77 ? 4.160 2.008 -0.647 1.00 85.88 77 PHE A CA 1
ATOM 586 C C . PHE A 1 77 ? 4.566 3.229 -1.472 1.00 85.88 77 PHE A C 1
ATOM 588 O O . PHE A 1 77 ? 5.144 3.061 -2.543 1.00 85.88 77 PHE A O 1
ATOM 595 N N . GLU A 1 78 ? 4.304 4.445 -0.987 1.00 86.31 78 GLU A N 1
ATOM 596 C CA . GLU A 1 78 ? 4.748 5.680 -1.652 1.00 86.31 78 GLU A CA 1
ATOM 597 C C . GLU A 1 78 ? 6.274 5.733 -1.750 1.00 86.31 78 GLU A C 1
ATOM 599 O O . GLU A 1 78 ? 6.821 5.946 -2.832 1.00 86.31 78 GLU A O 1
ATOM 604 N N . PHE A 1 79 ? 6.966 5.415 -0.654 1.00 88.50 79 PHE A N 1
ATOM 605 C CA . PHE A 1 79 ? 8.421 5.314 -0.656 1.00 88.50 79 PHE A CA 1
ATOM 606 C C . PHE A 1 79 ? 8.935 4.253 -1.642 1.00 88.50 79 PHE A C 1
ATOM 608 O O . PHE A 1 79 ? 9.911 4.490 -2.358 1.00 88.50 79 PHE A O 1
ATOM 615 N N . LEU A 1 80 ? 8.290 3.083 -1.699 1.00 87.06 80 LEU A N 1
ATOM 616 C CA . LEU A 1 80 ? 8.673 2.010 -2.614 1.00 87.06 80 LEU A CA 1
ATOM 617 C C . LEU A 1 80 ? 8.520 2.437 -4.080 1.00 87.06 80 LEU A C 1
ATOM 619 O O . LEU A 1 80 ? 9.449 2.226 -4.861 1.00 87.06 80 LEU A O 1
ATOM 623 N N . VAL A 1 81 ? 7.405 3.081 -4.443 1.00 86.38 81 VAL A N 1
ATOM 624 C CA . VAL A 1 81 ? 7.174 3.613 -5.800 1.00 86.38 81 VAL A CA 1
ATOM 625 C C . VAL A 1 81 ? 8.255 4.629 -6.180 1.00 86.38 81 VAL A C 1
ATOM 627 O O . VAL A 1 81 ? 8.858 4.516 -7.252 1.00 86.38 81 VAL A O 1
ATOM 630 N N . ASP A 1 82 ? 8.571 5.559 -5.278 1.00 86.75 82 ASP A N 1
ATOM 631 C CA . ASP A 1 82 ? 9.592 6.594 -5.486 1.00 86.75 82 ASP A CA 1
ATOM 632 C C . ASP A 1 82 ? 11.024 6.037 -5.569 1.00 86.75 82 ASP A C 1
ATOM 634 O O . ASP A 1 82 ? 11.926 6.661 -6.149 1.00 86.75 82 ASP A O 1
ATOM 638 N N . SER A 1 83 ? 11.259 4.855 -4.991 1.00 86.94 83 SER A N 1
ATOM 639 C CA . SER A 1 83 ? 12.560 4.183 -5.025 1.00 86.94 83 SER A CA 1
ATOM 640 C C . SER A 1 83 ? 12.901 3.607 -6.404 1.00 86.94 83 SER A C 1
ATOM 642 O O . SER A 1 83 ? 14.085 3.449 -6.725 1.00 86.94 83 SER A O 1
ATOM 644 N N . PHE A 1 84 ? 11.899 3.347 -7.252 1.00 83.69 84 PHE A N 1
ATOM 645 C CA . PHE A 1 84 ? 12.112 2.831 -8.599 1.00 83.69 84 PHE A CA 1
ATOM 646 C C . PHE A 1 84 ? 12.624 3.928 -9.544 1.00 83.69 84 PHE A C 1
ATOM 648 O O . PHE A 1 84 ? 11.860 4.642 -10.199 1.00 83.69 84 PHE A O 1
ATOM 655 N N . LYS A 1 85 ? 13.952 4.045 -9.635 1.00 76.12 85 LYS A N 1
ATOM 656 C CA . LYS A 1 85 ? 14.652 4.963 -10.544 1.00 76.12 85 LYS A CA 1
ATOM 657 C C . LYS A 1 85 ? 15.400 4.186 -11.622 1.00 76.12 85 LYS A C 1
ATOM 659 O O . LYS A 1 85 ? 16.174 3.284 -11.311 1.00 76.12 85 LYS A O 1
ATOM 664 N N . VAL A 1 86 ? 15.212 4.584 -12.878 1.00 68.31 86 VAL A N 1
ATOM 665 C CA . VAL A 1 86 ? 16.062 4.154 -13.995 1.00 68.31 86 VAL A CA 1
ATOM 666 C C . VAL A 1 86 ? 17.126 5.230 -14.203 1.00 68.31 86 VAL A C 1
ATOM 668 O O . VAL A 1 86 ? 16.779 6.382 -14.463 1.00 68.31 86 VAL A O 1
ATOM 671 N N . ASN A 1 87 ? 18.401 4.866 -14.047 1.00 61.88 87 ASN A N 1
ATOM 672 C CA . ASN A 1 87 ? 19.553 5.742 -14.302 1.00 61.88 87 ASN A CA 1
ATOM 673 C C . ASN A 1 87 ? 20.113 5.507 -15.707 1.00 61.88 87 ASN A C 1
ATOM 675 O O . ASN A 1 87 ? 20.358 4.325 -16.037 1.00 61.88 87 ASN A O 1
#

Sequence (87 aa):
MARLEQLKQAMRSETENMVEQAKSDVESHKNDIQQIIEVINSAGQALDGAFEGEASEAAQTNVTKLKSKNIEMNTDFEFLVDSFKVN

Radius of gyration: 21.74 Å; Cα contacts (8 Å, |Δi|>4): 29; chains: 1; bounding box: 52×12×63 Å

pLDDT: mean 83.61, std 8.34, range [61.88, 94.5]